Protein AF-A0A401QB37-F1 (afdb_monomer_lite)

Sequence (117 aa):
DRKMLSTAQQMLQDSKTKIEVIRMQVRKAVQADELHLEVEDGQGKPGLSLLELRIEELRHHFRVEHAVSEGAKNVLRLLGSGKLHDKKALSEACQVSEMCSLRMWYFQEVVELESKL

Foldseek 3Di:
DVVVVVVVVVVVVVVVVVVVVVVVVVVVVVLVVVVVVVVVDDDDDPDDRPLRVVLVVLVVLLVVLVVQLVVLVVQCVVQVPDPDNPVVSNVVSVVSNVVSVVSNVVSVVVSVVSVVD

Secondary structure (DSSP, 8-state):
-HHHHHHHHHHHHHHHHHHHHHHHHHHHHHHHHHHHHHSSS--------HHHHHHHHHHHHHHHHHHHHHHHHHHHHHHHSSSS--HHHHHHHHHHHHHHHHHHHHHHHHHHHHTT-

InterPro domains:
  IPR011072 HR1 rho-binding domain [PF02185] (54-93)
  IPR011072 HR1 rho-binding domain [PS51860] (36-117)
  IPR011072 HR1 rho-binding domain [SM00742] (53-114)
  IPR036274 HR1 repeat superfamily [SSF46585] (1-35)
  IPR036274 HR1 repeat superfamily [SSF46585] (51-98)

Structure (mmCIF, N/CA/C/O backbone):
data_AF-A0A401QB37-F1
#
_entry.id   AF-A0A401QB37-F1
#
loop_
_atom_site.group_PDB
_atom_site.id
_atom_site.type_symbol
_atom_site.label_atom_id
_atom_site.label_alt_id
_atom_site.label_comp_id
_atom_site.label_asym_id
_atom_site.label_entity_id
_atom_site.label_seq_id
_atom_site.pdbx_PDB_ins_code
_atom_site.Cartn_x
_atom_site.Cartn_y
_atom_site.Cartn_z
_atom_site.occupancy
_atom_site.B_iso_or_equiv
_atom_site.auth_seq_id
_atom_site.auth_comp_id
_atom_site.auth_asym_id
_atom_site.auth_atom_id
_atom_site.pdbx_PDB_model_num
ATOM 1 N N . ASP A 1 1 ? 2.790 3.176 51.044 1.00 66.12 1 ASP A N 1
ATOM 2 C CA . ASP A 1 1 ? 2.949 3.590 49.627 1.00 66.12 1 ASP A CA 1
ATOM 3 C C . ASP A 1 1 ? 2.885 2.488 48.570 1.00 66.12 1 ASP A C 1
ATOM 5 O O . ASP A 1 1 ? 2.069 2.615 47.668 1.00 66.12 1 ASP A O 1
ATOM 9 N N . ARG A 1 2 ? 3.645 1.380 48.648 1.00 77.75 2 ARG A N 1
ATOM 10 C CA . ARG A 1 2 ? 3.638 0.335 47.586 1.00 77.75 2 ARG A CA 1
ATOM 11 C C . ARG A 1 2 ? 2.257 -0.243 47.229 1.00 77.75 2 ARG A C 1
ATOM 13 O O . ARG A 1 2 ? 1.997 -0.492 46.057 1.00 77.75 2 ARG A O 1
ATOM 20 N N . LYS A 1 3 ? 1.366 -0.431 48.212 1.00 81.00 3 LYS A N 1
ATOM 21 C CA . LYS A 1 3 ? -0.009 -0.907 47.961 1.00 81.00 3 LYS A CA 1
ATOM 22 C C . LYS A 1 3 ? -0.834 0.101 47.153 1.00 81.00 3 LYS A C 1
ATOM 24 O O . LYS A 1 3 ? -1.496 -0.304 46.211 1.00 81.00 3 LYS A O 1
ATOM 29 N N . MET A 1 4 ? -0.733 1.397 47.464 1.00 84.06 4 MET A N 1
ATOM 30 C CA . MET A 1 4 ? -1.437 2.447 46.712 1.00 84.06 4 MET A CA 1
ATOM 31 C C . MET A 1 4 ? -0.950 2.529 45.262 1.00 84.06 4 MET A C 1
ATOM 33 O O . MET A 1 4 ? -1.769 2.643 44.356 1.00 84.06 4 MET A O 1
ATOM 37 N N . LEU A 1 5 ? 0.363 2.396 45.034 1.00 84.38 5 LEU A N 1
ATOM 38 C CA . LEU A 1 5 ? 0.933 2.356 43.683 1.00 84.38 5 LEU A CA 1
ATOM 39 C C . LEU A 1 5 ? 0.379 1.175 42.871 1.00 84.38 5 LEU A C 1
ATOM 41 O O . LEU A 1 5 ? -0.039 1.353 41.731 1.00 84.38 5 LEU A O 1
ATOM 45 N N . SER A 1 6 ? 0.336 -0.016 43.474 1.00 86.94 6 SER A N 1
ATOM 46 C CA . SER A 1 6 ? -0.202 -1.219 42.829 1.00 86.94 6 SER A CA 1
ATOM 47 C C . SER A 1 6 ? -1.692 -1.077 42.499 1.00 86.94 6 SER A C 1
ATOM 49 O O . SER A 1 6 ? -2.101 -1.401 41.386 1.00 86.94 6 SER A O 1
ATOM 51 N N . THR A 1 7 ? -2.497 -0.520 43.410 1.00 88.31 7 THR A N 1
ATOM 52 C CA . THR A 1 7 ? -3.919 -0.242 43.153 1.00 88.31 7 THR A CA 1
ATOM 53 C C . THR A 1 7 ? -4.104 0.764 42.016 1.00 88.31 7 THR A C 1
ATOM 55 O O . THR A 1 7 ? -4.930 0.540 41.134 1.00 88.31 7 THR A O 1
ATOM 58 N N . ALA A 1 8 ? -3.307 1.836 41.977 1.00 87.31 8 ALA A N 1
ATOM 59 C CA . ALA A 1 8 ? -3.365 2.824 40.902 1.00 87.31 8 ALA A CA 1
ATOM 60 C C . ALA A 1 8 ? -2.996 2.222 39.532 1.00 87.31 8 ALA A C 1
ATOM 62 O O . ALA A 1 8 ? -3.639 2.529 38.530 1.00 87.31 8 ALA A O 1
ATOM 63 N N . GLN A 1 9 ? -2.005 1.326 39.482 1.00 89.44 9 GLN A N 1
ATOM 64 C CA . GLN A 1 9 ? -1.624 0.611 38.258 1.00 89.44 9 GLN A CA 1
ATOM 65 C C . GLN A 1 9 ? -2.725 -0.338 37.772 1.00 89.44 9 GLN A C 1
ATOM 67 O O . GLN A 1 9 ? -3.026 -0.352 36.578 1.00 89.44 9 GLN A O 1
ATOM 72 N N . GLN A 1 10 ? -3.368 -1.072 38.685 1.00 89.44 10 GLN A N 1
ATOM 73 C CA . GLN A 1 10 ? -4.496 -1.936 38.337 1.00 89.44 10 GLN A CA 1
ATOM 74 C C . GLN A 1 10 ? -5.662 -1.118 37.771 1.00 89.44 10 GLN A C 1
ATOM 76 O O . GLN A 1 10 ? -6.183 -1.430 36.705 1.00 89.44 10 GLN A O 1
ATOM 81 N N . MET A 1 11 ? -6.023 -0.009 38.423 1.00 90.75 11 MET A N 1
ATOM 82 C CA . MET A 1 11 ? -7.086 0.878 37.937 1.00 90.75 11 MET A CA 1
A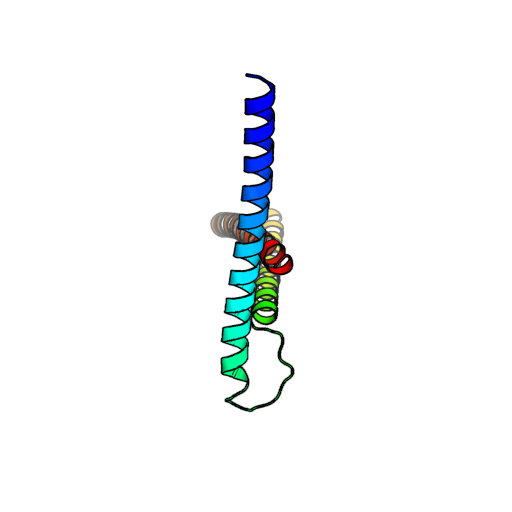TOM 83 C C . MET A 1 11 ? -6.745 1.518 36.585 1.00 90.75 11 MET A C 1
ATOM 85 O O . MET A 1 11 ? -7.629 1.716 35.746 1.00 90.75 11 MET A O 1
ATOM 89 N N . LEU A 1 12 ? -5.469 1.823 36.334 1.00 90.56 12 LEU A N 1
ATOM 90 C CA . LEU A 1 12 ? -5.010 2.294 35.028 1.00 90.56 12 LEU A CA 1
ATOM 91 C C . LEU A 1 12 ? -5.202 1.221 33.945 1.00 90.56 12 LEU A C 1
ATOM 93 O O . LEU A 1 12 ? -5.627 1.534 32.836 1.00 90.56 12 LEU A O 1
ATOM 97 N N . GLN A 1 13 ? -4.909 -0.042 34.247 1.00 86.50 13 GLN A N 1
ATOM 98 C CA . GLN A 1 13 ? -5.096 -1.140 33.300 1.00 86.50 13 GLN A CA 1
ATOM 99 C C . GLN A 1 13 ? -6.584 -1.410 33.029 1.00 86.50 13 GLN A C 1
ATOM 101 O O . GLN A 1 13 ? -6.996 -1.548 31.872 1.00 86.50 13 GLN A O 1
ATOM 106 N N . ASP A 1 14 ? -7.405 -1.396 34.077 1.00 82.94 14 ASP A N 1
ATOM 107 C CA . ASP A 1 14 ? -8.852 -1.577 33.969 1.00 82.94 14 ASP A CA 1
ATOM 108 C C . ASP A 1 14 ? -9.499 -0.440 33.164 1.00 82.94 14 ASP A C 1
ATOM 110 O O . ASP A 1 14 ? -10.337 -0.685 32.295 1.00 82.94 14 ASP A O 1
ATOM 114 N N . SER A 1 15 ? -9.096 0.814 33.405 1.00 91.75 15 SER A N 1
ATOM 115 C CA . SER A 1 15 ? -9.611 1.967 32.651 1.00 91.75 15 SER A CA 1
ATOM 116 C C . SER A 1 15 ? -9.200 1.931 31.179 1.00 91.75 15 SER A C 1
ATOM 118 O O . SER A 1 15 ? -10.048 2.174 30.323 1.00 91.75 15 SER A O 1
ATOM 120 N N . LYS A 1 16 ? -7.958 1.541 30.855 1.00 80.31 16 LYS A N 1
ATOM 121 C CA . LYS A 1 16 ? -7.520 1.327 29.462 1.00 80.31 16 LYS A CA 1
ATOM 122 C C . LYS A 1 16 ? -8.372 0.278 28.748 1.00 80.31 16 LYS A C 1
ATOM 124 O O . LYS A 1 16 ? -8.793 0.506 27.617 1.00 80.31 16 LYS A O 1
ATOM 129 N N . THR A 1 17 ? -8.675 -0.828 29.425 1.00 77.06 17 THR A N 1
ATOM 130 C CA . THR A 1 17 ? -9.520 -1.897 28.870 1.00 77.06 17 THR A CA 1
ATOM 131 C C . THR A 1 17 ? -10.941 -1.397 28.615 1.00 77.06 17 THR A C 1
ATOM 133 O O . THR A 1 17 ? -11.486 -1.601 27.534 1.00 77.06 17 THR A O 1
ATOM 136 N N . LYS A 1 18 ? -11.529 -0.671 29.573 1.00 84.56 18 LYS A N 1
ATOM 137 C CA . LYS A 1 18 ? -12.867 -0.078 29.422 1.00 84.56 18 LYS A CA 1
ATOM 138 C C . LYS A 1 18 ? -12.931 0.925 28.270 1.00 84.56 18 LYS A C 1
ATOM 140 O O . LYS A 1 18 ? -13.905 0.913 27.525 1.00 84.56 18 LYS A O 1
ATOM 145 N N . ILE A 1 19 ? -11.897 1.752 28.094 1.00 91.12 19 ILE A N 1
ATOM 146 C CA . ILE A 1 19 ? -11.801 2.689 26.965 1.00 91.12 19 ILE A CA 1
ATOM 147 C C . ILE A 1 19 ? -11.815 1.932 25.636 1.00 91.12 19 ILE A C 1
ATOM 149 O O . ILE A 1 19 ? -12.522 2.346 24.723 1.00 91.12 19 ILE A O 1
ATOM 153 N N . GLU A 1 20 ? -11.084 0.821 25.526 1.00 80.81 20 GLU A N 1
ATOM 154 C CA . GLU A 1 20 ? -11.053 0.042 24.285 1.00 80.81 20 GLU A CA 1
ATOM 155 C C . GLU A 1 20 ? -12.393 -0.650 24.005 1.00 80.81 20 GLU A C 1
ATOM 157 O O . GLU A 1 20 ? -12.859 -0.638 22.869 1.00 80.81 20 GLU A O 1
ATOM 162 N N . VAL A 1 21 ? -13.073 -1.163 25.037 1.00 81.38 21 VAL A N 1
ATOM 163 C CA . VAL A 1 21 ? -14.430 -1.726 24.901 1.00 81.38 21 VAL A CA 1
ATOM 164 C C . VAL A 1 21 ? -15.421 -0.666 24.420 1.00 81.38 21 VAL A C 1
ATOM 166 O O . VAL A 1 21 ? -16.166 -0.916 23.476 1.00 81.38 21 VAL A O 1
ATOM 169 N N . ILE A 1 22 ? -15.405 0.530 25.017 1.00 86.00 22 ILE A N 1
ATOM 170 C CA . ILE A 1 22 ? -16.273 1.639 24.596 1.00 86.00 22 ILE A CA 1
ATOM 171 C C . ILE A 1 22 ? -15.941 2.051 23.160 1.00 86.00 22 ILE A C 1
ATOM 173 O O . ILE A 1 22 ? -16.839 2.207 22.340 1.00 86.00 22 ILE A O 1
ATOM 177 N N . ARG A 1 23 ? -14.654 2.179 22.822 1.00 77.81 23 ARG A N 1
ATOM 178 C CA . ARG A 1 23 ? -14.204 2.525 21.469 1.00 77.81 23 ARG A CA 1
ATOM 179 C C . ARG A 1 23 ? -14.678 1.496 20.442 1.00 77.81 23 ARG A C 1
ATOM 181 O O . ARG A 1 23 ? -15.151 1.882 19.378 1.00 77.81 23 ARG A O 1
ATOM 188 N N . MET A 1 24 ? -14.605 0.210 20.775 1.00 79.06 24 MET A N 1
ATOM 189 C CA . MET A 1 24 ? -15.117 -0.881 19.946 1.00 79.06 24 MET A CA 1
ATOM 190 C C . MET A 1 24 ? -16.638 -0.796 19.776 1.00 79.06 24 MET A C 1
ATOM 192 O O . MET A 1 24 ? -17.132 -0.919 18.660 1.00 79.06 24 MET A O 1
ATOM 196 N N . GLN A 1 25 ? -17.381 -0.544 20.857 1.00 70.38 25 GLN A N 1
ATOM 197 C CA . GLN A 1 25 ? -18.837 -0.379 20.813 1.00 70.38 25 GLN A CA 1
ATOM 198 C C . GLN A 1 25 ? -19.261 0.837 19.983 1.00 70.38 25 GLN A C 1
ATOM 200 O O . GLN A 1 25 ? -20.219 0.730 19.229 1.00 70.38 25 GLN A O 1
ATOM 205 N N . VAL A 1 26 ? -18.528 1.954 20.055 1.00 74.44 26 VAL A N 1
ATOM 206 C CA . VAL A 1 26 ? -18.775 3.138 19.215 1.00 74.44 26 VAL A CA 1
ATOM 207 C C . VAL A 1 26 ? -18.560 2.812 17.741 1.00 74.44 26 VAL A C 1
ATOM 209 O O . VAL A 1 26 ? -19.427 3.115 16.932 1.00 74.44 26 VAL A O 1
ATOM 212 N N . ARG A 1 27 ? -17.457 2.142 17.377 1.00 77.25 27 ARG A N 1
ATOM 213 C CA . ARG A 1 27 ? -17.224 1.729 15.980 1.00 77.25 27 ARG A CA 1
ATOM 214 C C . ARG A 1 27 ? -18.323 0.792 15.471 1.00 77.25 27 ARG A C 1
ATOM 216 O O . ARG A 1 27 ? -18.820 0.994 14.371 1.00 77.25 27 ARG A O 1
ATOM 223 N N . LYS A 1 28 ? -18.735 -0.183 16.289 1.00 73.62 28 LYS A N 1
ATOM 224 C CA . LYS A 1 28 ? -19.847 -1.092 15.966 1.00 73.62 28 LYS A CA 1
ATOM 225 C C . LYS A 1 28 ? -21.180 -0.359 15.820 1.00 73.62 28 LYS A C 1
ATOM 227 O O . LYS A 1 28 ? -21.950 -0.700 14.936 1.00 73.62 28 LYS A O 1
ATOM 232 N N . ALA A 1 29 ? -21.451 0.633 16.666 1.00 68.25 29 ALA A N 1
ATOM 233 C CA . ALA A 1 29 ? -22.673 1.428 16.598 1.00 68.25 29 ALA A CA 1
ATOM 234 C C . ALA A 1 29 ? -22.713 2.322 15.352 1.00 68.25 29 A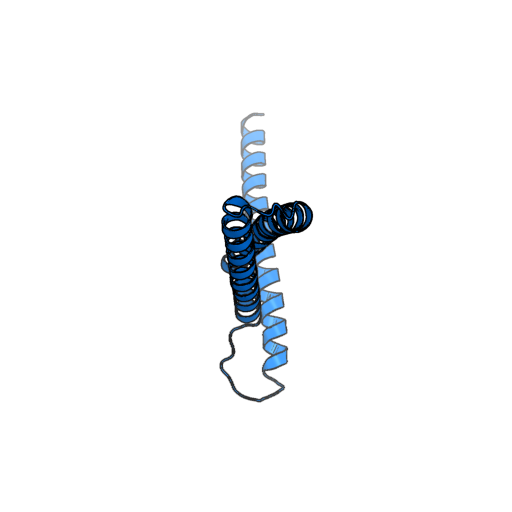LA A C 1
ATOM 236 O O . ALA A 1 29 ? -23.751 2.385 14.710 1.00 68.25 29 ALA A O 1
ATOM 237 N N . VAL A 1 30 ? -21.591 2.946 14.974 1.00 73.50 30 VAL A N 1
ATOM 238 C CA . VAL A 1 30 ? -21.485 3.730 13.729 1.00 73.50 30 VAL A CA 1
ATOM 239 C C . VAL A 1 30 ? -21.741 2.844 12.508 1.00 73.50 30 VAL A C 1
ATOM 241 O O . VAL A 1 30 ? -22.550 3.200 11.663 1.00 73.50 30 VAL A O 1
ATOM 244 N N . GLN A 1 31 ? -21.144 1.649 12.462 1.00 62.75 31 GLN A N 1
ATOM 245 C CA . GLN A 1 31 ? -21.420 0.687 11.389 1.00 62.75 31 GLN A CA 1
ATOM 246 C C . GLN A 1 31 ? -22.886 0.220 11.387 1.00 62.75 31 GLN A C 1
ATOM 248 O O . GLN A 1 31 ? -23.472 0.043 10.328 1.00 62.75 31 GLN A O 1
ATOM 253 N N . ALA A 1 32 ? -23.501 0.026 12.558 1.00 59.34 32 ALA A N 1
ATOM 254 C CA . ALA A 1 32 ? -24.907 -0.372 12.660 1.00 59.34 32 ALA A CA 1
ATOM 255 C C . ALA A 1 32 ? -25.887 0.736 12.231 1.00 59.34 32 ALA A C 1
ATOM 257 O O . ALA A 1 32 ? -26.958 0.424 11.717 1.00 59.34 32 ALA A O 1
ATOM 258 N N . ASP A 1 33 ? -25.528 2.004 12.437 1.00 58.09 33 ASP A N 1
ATOM 259 C CA . ASP A 1 33 ? -26.308 3.165 11.996 1.00 58.09 33 ASP A CA 1
ATOM 260 C C . ASP A 1 33 ? -26.223 3.336 10.470 1.00 58.09 33 ASP A C 1
ATOM 262 O O . ASP A 1 33 ? -27.242 3.519 9.809 1.00 58.09 33 ASP A O 1
ATOM 266 N N . GLU A 1 34 ? -25.037 3.134 9.884 1.00 54.75 34 GLU A N 1
ATOM 267 C CA . GLU A 1 34 ? -24.846 3.095 8.425 1.00 54.75 34 GLU A CA 1
ATOM 268 C C . GLU A 1 34 ? -25.614 1.932 7.769 1.00 54.75 34 GLU A C 1
ATOM 270 O O . GLU A 1 34 ? -26.240 2.116 6.728 1.00 54.75 34 GLU A O 1
ATOM 275 N N . LEU A 1 35 ? -25.658 0.757 8.411 1.00 52.56 35 LEU A N 1
ATOM 276 C CA . LEU A 1 35 ? -26.455 -0.390 7.952 1.00 52.56 35 LEU A CA 1
ATOM 277 C C . LEU A 1 35 ? -27.972 -0.136 8.003 1.00 52.56 35 LEU A C 1
ATOM 279 O O . LEU A 1 35 ? -28.711 -0.729 7.219 1.00 52.56 35 LEU A O 1
ATOM 283 N N . HIS A 1 36 ? -28.462 0.721 8.906 1.00 48.41 36 HIS A N 1
ATOM 284 C CA . HIS A 1 36 ? -29.892 1.044 8.994 1.00 48.41 36 HIS A CA 1
ATOM 285 C C . HIS A 1 36 ? -30.365 1.931 7.835 1.00 48.41 36 HIS A C 1
ATOM 287 O O . HIS A 1 36 ? -31.525 1.834 7.438 1.00 48.41 36 HIS A O 1
ATOM 293 N N . LEU A 1 37 ? -29.474 2.754 7.274 1.00 50.97 37 LEU A N 1
ATOM 294 C CA . LEU A 1 37 ? -29.776 3.632 6.141 1.00 50.97 37 LEU A CA 1
ATOM 295 C C . LEU A 1 37 ? -29.928 2.861 4.816 1.00 50.97 37 LEU A C 1
ATOM 297 O O . LEU A 1 37 ? -30.624 3.332 3.923 1.00 50.97 37 LEU A O 1
ATOM 301 N N . GLU A 1 38 ? -29.342 1.665 4.689 1.00 46.81 38 GLU A N 1
ATOM 302 C CA . GLU A 1 38 ? -29.441 0.839 3.471 1.00 46.81 38 GLU A CA 1
ATOM 303 C C . GLU A 1 38 ? -30.670 -0.088 3.432 1.00 46.81 38 GLU A C 1
ATOM 305 O O . GLU A 1 38 ? -31.024 -0.603 2.374 1.00 46.81 38 GLU A O 1
ATOM 310 N N . VAL A 1 39 ? -31.361 -0.304 4.558 1.00 50.00 39 VAL A N 1
ATOM 311 C CA . VAL A 1 39 ? -32.571 -1.153 4.586 1.00 50.00 39 VAL A CA 1
ATOM 312 C C . VAL A 1 39 ? -33.789 -0.433 3.988 1.00 50.00 39 VAL A C 1
ATOM 314 O O . VAL A 1 39 ? -34.740 -1.094 3.568 1.00 50.00 39 VAL A O 1
ATOM 317 N N . GLU A 1 40 ? -33.770 0.901 3.906 1.00 49.50 40 GLU A N 1
ATOM 318 C CA . GLU A 1 40 ? -34.903 1.684 3.394 1.00 49.50 40 GLU A CA 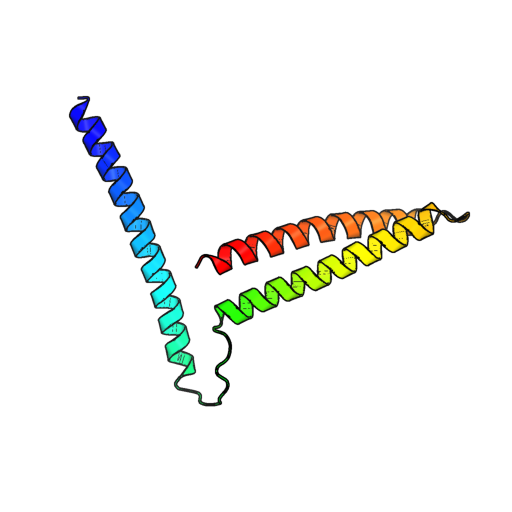1
ATOM 319 C C . GLU A 1 40 ? -34.900 1.865 1.862 1.00 49.50 40 GLU A C 1
ATOM 321 O O . GLU A 1 40 ? -35.968 2.052 1.280 1.00 49.50 40 GLU A O 1
ATOM 326 N N . ASP A 1 41 ? -33.752 1.722 1.185 1.00 41.00 41 ASP A N 1
ATOM 327 C CA . ASP A 1 41 ? -33.657 1.836 -0.280 1.00 41.00 41 ASP A CA 1
ATOM 328 C C . ASP A 1 41 ? -33.408 0.464 -0.919 1.00 41.00 41 ASP A C 1
ATOM 330 O O . ASP A 1 41 ? -32.293 0.026 -1.203 1.00 41.00 41 ASP A O 1
ATOM 334 N N . GLY A 1 42 ? -34.501 -0.282 -1.070 1.00 50.44 42 GLY A N 1
ATOM 335 C CA . GLY A 1 42 ? -34.469 -1.647 -1.561 1.00 50.44 42 GLY A CA 1
ATOM 336 C C . GLY A 1 42 ? -33.919 -1.767 -2.981 1.00 50.44 42 GLY A C 1
ATOM 337 O O . GLY A 1 42 ? -34.591 -1.401 -3.939 1.00 50.44 42 GLY A O 1
ATOM 338 N N . GLN A 1 43 ? -32.789 -2.459 -3.140 1.00 41.84 43 GLN A N 1
ATOM 339 C CA . GLN A 1 43 ? -32.559 -3.329 -4.294 1.00 41.84 43 GLN A CA 1
ATOM 340 C C . GLN A 1 43 ? -31.457 -4.357 -4.015 1.00 41.84 43 GLN A C 1
ATOM 342 O O . GLN A 1 43 ? -30.295 -4.044 -3.784 1.00 41.84 43 GLN A O 1
ATOM 347 N N . GLY A 1 44 ? -31.865 -5.627 -4.024 1.00 43.91 44 GLY A N 1
ATOM 348 C CA . GLY A 1 44 ? -31.084 -6.759 -3.552 1.00 43.91 44 GLY A CA 1
ATOM 349 C C . GLY A 1 44 ? -29.736 -6.983 -4.237 1.00 43.91 44 GLY A C 1
ATOM 350 O O . GLY A 1 44 ? -29.658 -7.260 -5.431 1.00 43.91 44 GLY A O 1
ATOM 351 N N . LYS A 1 45 ? -28.703 -7.050 -3.400 1.00 45.03 45 LYS A N 1
ATOM 352 C CA . LYS A 1 45 ? -27.738 -8.156 -3.302 1.00 45.03 45 LYS A CA 1
ATOM 353 C C . LYS A 1 45 ? -27.460 -8.340 -1.802 1.00 45.03 45 LYS A C 1
ATOM 355 O O . LYS A 1 45 ? -27.491 -7.334 -1.099 1.00 45.03 45 LYS A O 1
ATOM 360 N N . PRO A 1 46 ? -27.154 -9.541 -1.274 1.00 46.25 46 PRO A N 1
ATOM 361 C CA . PRO A 1 46 ? -26.448 -9.632 0.001 1.00 46.25 46 PRO A CA 1
ATOM 362 C C . PRO A 1 46 ? -25.016 -9.155 -0.275 1.00 46.25 46 PRO A C 1
ATOM 364 O O . PRO A 1 46 ? -24.099 -9.948 -0.475 1.00 46.25 46 PRO A O 1
ATOM 367 N N . GLY A 1 47 ? -24.887 -7.849 -0.501 1.00 49.38 47 GLY A N 1
ATOM 368 C CA . GLY A 1 47 ? -23.639 -7.183 -0.791 1.00 49.38 47 GLY A CA 1
ATOM 369 C C . GLY A 1 47 ? -22.783 -7.274 0.453 1.00 49.38 47 GLY A C 1
ATOM 370 O O . GLY A 1 47 ? -23.279 -7.098 1.563 1.00 49.38 47 GLY A O 1
ATOM 371 N N . LEU A 1 48 ? -21.517 -7.609 0.245 1.00 54.75 48 LEU A N 1
ATOM 372 C CA . LEU A 1 48 ? -20.452 -7.411 1.215 1.00 54.75 48 LEU A CA 1
ATOM 373 C C . LEU A 1 48 ? -20.707 -6.115 1.999 1.00 54.75 48 LEU A C 1
ATOM 375 O O . LEU A 1 48 ? -21.018 -5.091 1.388 1.00 54.75 48 LEU A O 1
ATOM 379 N N . SER A 1 49 ? -20.597 -6.167 3.326 1.00 74.50 49 SER A N 1
ATOM 380 C CA . SER A 1 49 ? -20.663 -4.971 4.170 1.00 74.50 49 SER A CA 1
ATOM 381 C C . SER A 1 49 ? -19.733 -3.884 3.618 1.00 74.50 49 SER A C 1
ATOM 383 O O . SER A 1 49 ? -18.723 -4.190 2.982 1.00 74.50 49 SER A O 1
ATOM 385 N N . LEU A 1 50 ? -20.029 -2.604 3.859 1.00 72.75 50 LEU A N 1
ATOM 386 C CA . LEU A 1 50 ? -19.188 -1.496 3.382 1.00 72.75 50 LEU A CA 1
ATOM 387 C C . LEU A 1 50 ? -17.702 -1.683 3.759 1.00 72.75 50 LEU A C 1
ATOM 389 O O . LEU A 1 50 ? -16.810 -1.372 2.970 1.00 72.75 50 LEU A O 1
ATOM 393 N N . LEU A 1 51 ? -17.444 -2.278 4.929 1.00 76.44 51 LEU A N 1
ATOM 394 C CA . LEU A 1 51 ? -16.114 -2.693 5.376 1.00 76.44 51 LEU A CA 1
ATOM 395 C C . LEU A 1 51 ? -15.504 -3.784 4.482 1.00 76.44 51 LEU A C 1
ATOM 397 O O . LEU A 1 51 ? -14.355 -3.672 4.072 1.00 76.44 51 LEU A O 1
ATOM 401 N N . GLU A 1 52 ? -16.256 -4.826 4.137 1.00 79.62 52 GLU A N 1
ATOM 402 C CA . GLU A 1 52 ? -15.795 -5.870 3.217 1.00 79.62 52 GLU A CA 1
ATOM 403 C C . GLU A 1 52 ? -15.560 -5.336 1.793 1.00 79.62 52 GLU A C 1
ATOM 405 O O . GLU A 1 52 ? -14.588 -5.736 1.150 1.00 79.62 52 GLU A O 1
ATOM 410 N N . LEU A 1 53 ? -16.388 -4.401 1.308 1.00 79.94 53 LEU A N 1
ATOM 411 C CA . LEU A 1 53 ? -16.155 -3.705 0.035 1.00 79.94 53 LEU A CA 1
ATOM 412 C C . LEU A 1 53 ? -14.864 -2.882 0.077 1.00 79.94 53 LEU A C 1
ATOM 414 O O . LEU A 1 53 ? -14.072 -2.936 -0.865 1.00 79.94 53 LEU A O 1
ATOM 418 N N . ARG A 1 54 ? -14.620 -2.167 1.179 1.00 85.75 54 ARG A N 1
ATOM 419 C CA . ARG A 1 54 ? -13.398 -1.386 1.385 1.00 85.75 54 ARG A CA 1
ATOM 420 C C . ARG A 1 54 ? -12.150 -2.269 1.456 1.00 85.75 54 ARG A C 1
ATOM 422 O O . ARG A 1 54 ? -11.150 -1.979 0.799 1.00 85.75 54 ARG A O 1
ATOM 429 N N . ILE A 1 55 ? -12.223 -3.379 2.186 1.00 84.31 55 ILE A N 1
ATOM 430 C CA . ILE A 1 55 ? -11.142 -4.367 2.259 1.00 84.31 55 ILE A CA 1
ATOM 431 C C . ILE A 1 55 ? -10.856 -4.943 0.867 1.00 84.31 55 ILE A C 1
ATOM 433 O O . ILE A 1 55 ? -9.691 -5.079 0.483 1.00 84.31 55 ILE A O 1
ATOM 437 N N . GLU A 1 56 ? -11.889 -5.268 0.085 1.00 87.94 56 GLU A N 1
ATOM 438 C CA . GLU A 1 56 ? -11.696 -5.795 -1.267 1.00 87.94 56 GLU A CA 1
ATOM 439 C C . GLU A 1 56 ? -11.125 -4.743 -2.234 1.00 87.94 56 GLU A C 1
ATOM 441 O O . GLU A 1 56 ? -10.276 -5.075 -3.065 1.00 87.94 56 GLU A O 1
ATOM 446 N N . GLU A 1 57 ? -11.494 -3.468 -2.088 1.00 87.12 57 GLU A N 1
ATOM 447 C CA . GLU A 1 57 ? -10.879 -2.353 -2.817 1.00 87.12 57 GLU A CA 1
ATOM 448 C C . GLU A 1 57 ? -9.375 -2.243 -2.513 1.00 87.12 57 GLU A C 1
ATOM 450 O O . GLU A 1 57 ? -8.549 -2.181 -3.429 1.00 87.12 57 GLU A O 1
ATOM 455 N N . LEU A 1 58 ? -8.982 -2.289 -1.238 1.00 88.50 58 LEU A N 1
ATOM 456 C CA . LEU A 1 58 ? -7.571 -2.242 -0.841 1.00 88.50 58 LEU A CA 1
ATOM 457 C C . LEU A 1 58 ? -6.782 -3.451 -1.363 1.00 88.50 58 LEU A C 1
ATOM 459 O O . LEU A 1 58 ? -5.660 -3.301 -1.855 1.00 88.50 58 LEU A O 1
ATOM 463 N N . ARG A 1 59 ? -7.378 -4.649 -1.334 1.00 92.38 59 ARG A N 1
ATOM 464 C CA . ARG A 1 59 ? -6.794 -5.853 -1.949 1.00 92.38 59 ARG A CA 1
ATOM 465 C C . ARG A 1 59 ? -6.640 -5.700 -3.457 1.00 92.38 59 ARG A C 1
ATOM 467 O O . ARG A 1 59 ? -5.639 -6.146 -4.019 1.00 92.38 59 ARG A O 1
ATOM 474 N N . HIS A 1 60 ? -7.604 -5.075 -4.129 1.00 94.94 60 HIS A N 1
ATOM 475 C CA . HIS A 1 60 ? -7.495 -4.776 -5.550 1.00 94.94 60 HIS A CA 1
ATOM 476 C C . HIS A 1 60 ? -6.322 -3.832 -5.835 1.00 94.94 60 HIS A C 1
ATOM 478 O O . HIS A 1 60 ? -5.493 -4.158 -6.685 1.00 94.94 60 HIS A O 1
ATOM 484 N N . HIS A 1 61 ? -6.189 -2.736 -5.083 1.00 93.88 61 HIS A N 1
ATOM 485 C CA . HIS A 1 61 ? -5.053 -1.820 -5.212 1.00 93.88 61 HIS A CA 1
ATOM 486 C C . HIS A 1 61 ? -3.708 -2.517 -4.997 1.00 93.88 61 HIS A C 1
ATOM 488 O O . HIS A 1 61 ? -2.784 -2.321 -5.785 1.00 93.88 61 HIS A O 1
ATOM 494 N N . PHE A 1 62 ? -3.613 -3.395 -3.996 1.00 95.12 62 PHE A N 1
ATOM 495 C CA . PHE A 1 62 ? -2.415 -4.203 -3.784 1.00 95.12 62 PHE A CA 1
ATOM 496 C C . PHE A 1 62 ? -2.066 -5.046 -5.020 1.00 95.12 62 PHE A C 1
ATOM 498 O O . PHE A 1 62 ? -0.922 -5.036 -5.474 1.00 95.12 62 PHE A O 1
ATOM 505 N N . ARG A 1 63 ? -3.049 -5.748 -5.607 1.00 97.25 63 ARG A N 1
ATOM 506 C CA . ARG A 1 63 ? -2.836 -6.572 -6.813 1.00 97.25 63 ARG A CA 1
ATOM 507 C C . ARG A 1 63 ? -2.353 -5.737 -8.003 1.00 97.25 63 ARG A C 1
ATOM 509 O O . ARG A 1 63 ? -1.493 -6.201 -8.751 1.00 97.25 63 ARG A O 1
ATOM 516 N N . VAL A 1 64 ? -2.875 -4.521 -8.164 1.00 97.25 64 VAL A N 1
ATOM 517 C CA . VAL A 1 64 ? -2.439 -3.588 -9.214 1.00 97.25 64 VAL A CA 1
ATOM 518 C C . VAL A 1 64 ? -0.990 -3.157 -8.991 1.00 97.25 64 VAL A C 1
ATOM 520 O O . VAL A 1 64 ? -0.170 -3.340 -9.886 1.00 97.25 64 VAL A O 1
ATOM 523 N N . GLU A 1 65 ? -0.642 -2.651 -7.806 1.00 96.31 65 GLU A N 1
ATOM 524 C CA . GLU A 1 65 ? 0.733 -2.214 -7.510 1.00 96.31 65 GLU A CA 1
ATOM 525 C C . GLU A 1 65 ? 1.745 -3.362 -7.615 1.00 96.31 65 GLU A C 1
ATOM 527 O O . GLU A 1 65 ? 2.857 -3.168 -8.106 1.00 96.31 65 GLU A O 1
ATOM 532 N N . HIS A 1 66 ? 1.349 -4.578 -7.233 1.00 95.88 66 HIS A N 1
ATOM 533 C CA . HIS A 1 66 ? 2.164 -5.771 -7.432 1.00 95.88 66 HIS A CA 1
ATOM 534 C C . HIS A 1 66 ? 2.440 -6.028 -8.919 1.00 95.88 66 HIS A C 1
ATOM 536 O O . HIS A 1 66 ? 3.590 -6.222 -9.311 1.00 95.88 66 HIS A O 1
ATOM 542 N N . ALA A 1 67 ? 1.409 -5.982 -9.768 1.00 98.06 67 ALA A N 1
ATOM 543 C CA . ALA A 1 67 ? 1.577 -6.145 -11.211 1.00 98.06 67 ALA A CA 1
ATOM 544 C C . ALA A 1 67 ? 2.470 -5.048 -11.821 1.00 98.06 67 ALA A C 1
ATOM 546 O O . ALA A 1 67 ? 3.314 -5.343 -12.670 1.00 98.06 67 ALA A O 1
ATOM 547 N N . VAL A 1 68 ? 2.335 -3.799 -11.361 1.00 97.88 68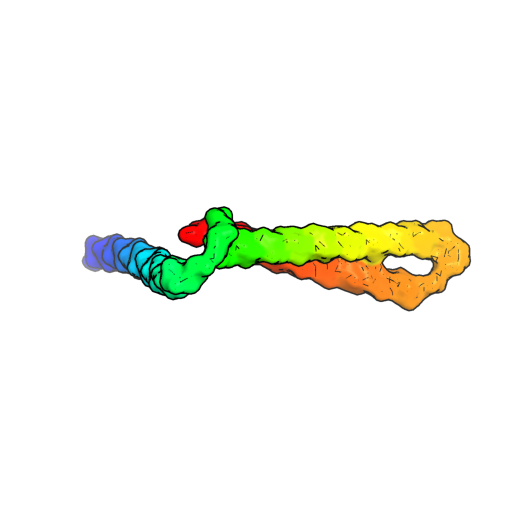 VAL A N 1
ATOM 548 C CA . VAL A 1 68 ? 3.187 -2.680 -11.794 1.00 97.88 68 VAL A CA 1
ATOM 549 C C . VAL A 1 68 ? 4.644 -2.897 -11.367 1.00 97.88 68 VAL A C 1
ATOM 551 O O . VAL A 1 68 ? 5.546 -2.744 -12.192 1.00 97.88 68 VAL A O 1
ATOM 554 N N . SER A 1 69 ? 4.887 -3.318 -10.120 1.00 96.56 69 SER A N 1
ATOM 555 C CA . SER A 1 69 ? 6.230 -3.635 -9.612 1.00 96.56 69 SER A CA 1
ATOM 556 C C . SER A 1 69 ? 6.901 -4.744 -10.431 1.00 96.56 69 SER A C 1
ATOM 558 O O . SER A 1 69 ? 8.054 -4.604 -10.840 1.00 96.56 69 SER A O 1
ATOM 560 N N . GLU A 1 70 ? 6.174 -5.819 -10.746 1.00 97.44 70 GLU A N 1
ATOM 561 C CA . GLU A 1 70 ? 6.680 -6.905 -11.594 1.00 97.44 70 GLU A CA 1
ATOM 562 C C . GLU A 1 70 ? 6.977 -6.430 -13.027 1.00 97.44 70 GLU A C 1
ATOM 564 O O . GLU A 1 70 ? 7.989 -6.815 -13.623 1.00 97.44 70 GLU A O 1
ATOM 569 N N . GLY A 1 71 ? 6.146 -5.537 -13.572 1.00 96.62 71 GLY A N 1
ATOM 570 C CA . GLY A 1 71 ? 6.406 -4.865 -14.846 1.00 96.62 71 GLY A CA 1
ATOM 571 C C . GLY A 1 71 ? 7.715 -4.071 -14.827 1.00 96.62 71 GLY A C 1
ATOM 572 O O . GLY A 1 71 ? 8.556 -4.239 -15.714 1.00 96.62 71 GLY A O 1
ATOM 573 N N . ALA A 1 72 ? 7.938 -3.273 -13.782 1.00 96.00 72 ALA A N 1
ATOM 574 C CA . ALA A 1 72 ? 9.160 -2.493 -13.610 1.00 96.00 72 ALA A CA 1
ATOM 575 C C . ALA A 1 72 ? 10.413 -3.384 -13.493 1.00 96.00 72 ALA A C 1
ATOM 577 O O . ALA A 1 72 ? 11.413 -3.141 -14.174 1.00 96.00 72 ALA A O 1
ATOM 578 N N . LYS A 1 73 ? 10.353 -4.477 -12.719 1.00 94.94 73 LYS A N 1
ATOM 579 C CA . LYS A 1 73 ? 11.454 -5.457 -12.618 1.00 94.94 73 LYS A CA 1
ATOM 580 C C . LYS A 1 73 ? 11.780 -6.112 -13.960 1.00 94.94 73 LYS A C 1
ATOM 582 O O . LYS A 1 73 ? 12.952 -6.322 -14.280 1.00 94.94 73 LYS A O 1
ATOM 587 N N . ASN A 1 74 ? 10.766 -6.413 -14.770 1.00 94.75 74 ASN A N 1
ATOM 588 C CA . ASN A 1 74 ? 10.973 -6.955 -16.111 1.00 94.75 74 ASN A CA 1
ATOM 589 C C . ASN A 1 74 ? 11.698 -5.967 -17.031 1.00 94.75 74 ASN A C 1
ATOM 591 O O . ASN A 1 74 ? 12.615 -6.376 -17.746 1.00 94.75 74 ASN A O 1
ATOM 595 N N . VAL A 1 75 ? 11.350 -4.678 -16.969 1.00 93.19 75 VAL A N 1
ATOM 596 C CA . VAL A 1 75 ? 12.059 -3.617 -17.702 1.00 93.19 75 VAL A CA 1
ATOM 597 C C . VAL A 1 75 ? 13.518 -3.524 -17.252 1.00 93.19 75 VAL A C 1
ATOM 599 O O . VAL A 1 75 ? 14.410 -3.534 -18.099 1.00 93.19 75 VAL A O 1
ATOM 602 N N . LEU A 1 76 ? 13.786 -3.522 -15.941 1.00 91.62 76 LEU A N 1
ATOM 603 C CA . LEU A 1 76 ? 15.152 -3.495 -15.401 1.00 91.62 76 LEU A CA 1
ATOM 604 C C . LEU A 1 76 ? 15.993 -4.678 -15.898 1.00 91.62 76 LEU A C 1
ATOM 606 O O . LEU A 1 76 ? 17.137 -4.497 -16.313 1.00 91.62 76 LEU A O 1
ATOM 610 N N . ARG A 1 77 ? 15.419 -5.886 -15.920 1.00 91.50 77 ARG A N 1
ATOM 611 C CA . ARG A 1 77 ? 16.087 -7.093 -16.430 1.00 91.50 77 ARG A CA 1
ATOM 612 C C . ARG A 1 77 ? 16.381 -7.004 -17.930 1.00 91.50 77 ARG A C 1
ATOM 614 O O . ARG A 1 77 ? 17.469 -7.394 -18.361 1.00 91.50 77 ARG A O 1
ATOM 621 N N . LEU A 1 78 ? 15.434 -6.493 -18.719 1.00 90.69 78 LEU A N 1
ATOM 622 C CA . LEU A 1 78 ? 15.580 -6.350 -20.169 1.00 90.69 78 LEU A CA 1
ATOM 623 C C . LEU A 1 78 ? 16.651 -5.310 -20.526 1.00 90.69 78 LEU A C 1
ATOM 625 O O . LEU A 1 78 ? 17.538 -5.587 -21.332 1.00 90.69 78 LEU A O 1
ATOM 629 N N . LEU A 1 79 ? 16.599 -4.140 -19.888 1.00 88.44 79 LEU A N 1
ATOM 630 C CA . LEU A 1 79 ? 17.530 -3.037 -20.130 1.00 88.44 79 LEU A CA 1
ATOM 631 C C . LEU A 1 79 ? 18.919 -3.287 -19.527 1.00 88.44 79 LEU A C 1
ATOM 633 O O . LEU A 1 79 ? 19.914 -2.838 -20.089 1.00 88.44 79 LEU A O 1
ATOM 637 N N . GLY A 1 80 ? 19.014 -4.030 -18.421 1.00 80.00 80 GLY A N 1
ATOM 638 C CA . GLY A 1 80 ? 20.292 -4.422 -17.818 1.00 80.00 80 GLY A CA 1
ATOM 639 C C . GLY A 1 80 ? 21.077 -5.456 -18.634 1.00 80.00 80 GLY A C 1
ATOM 640 O O . GLY A 1 80 ? 22.292 -5.551 -18.483 1.00 80.00 80 GLY A O 1
ATOM 641 N N . SER A 1 81 ? 20.404 -6.201 -19.518 1.00 78.25 81 SER A N 1
ATOM 642 C CA . SER A 1 81 ? 21.013 -7.247 -20.358 1.00 78.25 81 SER A CA 1
ATOM 643 C C . SER A 1 81 ? 21.327 -6.783 -21.793 1.00 78.25 81 SER A C 1
ATOM 645 O O . SER A 1 81 ? 21.945 -7.522 -22.560 1.00 78.25 81 SER A O 1
ATOM 647 N N . GLY A 1 82 ? 20.869 -5.590 -22.194 1.00 71.88 82 GLY A N 1
ATOM 648 C CA . GLY A 1 82 ? 20.975 -5.072 -23.563 1.00 71.88 82 GLY A CA 1
ATOM 649 C C . GLY A 1 82 ? 22.215 -4.204 -23.818 1.00 71.88 82 GLY A C 1
ATOM 650 O O . GLY A 1 82 ? 22.716 -3.531 -22.927 1.00 71.88 82 GLY A O 1
ATOM 651 N N . LYS A 1 83 ? 22.691 -4.162 -25.076 1.00 65.25 83 LYS A N 1
ATOM 652 C CA . LYS A 1 83 ? 23.827 -3.314 -25.515 1.00 65.25 83 LYS A CA 1
ATOM 653 C C . LYS A 1 83 ? 23.517 -1.805 -25.561 1.00 65.25 83 LYS A C 1
ATOM 655 O O . LYS A 1 83 ? 24.445 -1.005 -25.641 1.00 65.25 83 LYS A O 1
ATOM 660 N N . LEU A 1 84 ? 22.239 -1.414 -25.543 1.00 62.53 84 LEU A N 1
ATOM 661 C CA . LEU A 1 84 ? 21.786 -0.020 -25.491 1.00 62.53 84 LEU A CA 1
ATOM 662 C C . LEU A 1 84 ? 21.300 0.291 -24.071 1.00 62.53 84 LEU A C 1
ATOM 664 O O . LEU A 1 84 ? 20.229 -0.151 -23.665 1.00 62.53 84 LEU A O 1
ATOM 668 N N . HIS A 1 85 ? 22.094 1.054 -23.320 1.00 71.88 85 HIS A N 1
ATOM 669 C CA . HIS A 1 85 ? 21.731 1.501 -21.978 1.00 71.88 85 HIS A CA 1
ATOM 670 C C . HIS A 1 85 ? 20.849 2.750 -22.050 1.00 71.88 85 HIS A C 1
ATOM 672 O O . HIS A 1 85 ? 21.356 3.875 -22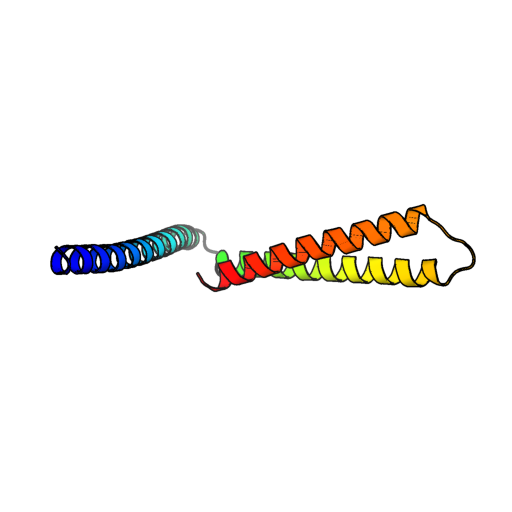.022 1.00 71.88 85 HIS A O 1
ATOM 678 N N . ASP A 1 86 ? 19.530 2.567 -22.096 1.00 86.19 86 ASP A N 1
ATOM 679 C CA . ASP A 1 86 ? 18.606 3.660 -21.792 1.00 86.19 86 ASP A CA 1
ATOM 680 C C . ASP A 1 86 ? 18.622 3.929 -20.279 1.00 86.19 86 ASP A C 1
ATOM 682 O O . ASP A 1 86 ? 17.869 3.354 -19.488 1.00 86.19 86 ASP A O 1
ATOM 686 N N . LYS A 1 87 ? 19.558 4.788 -19.862 1.00 88.44 87 LYS A N 1
ATOM 687 C CA . LYS A 1 87 ? 19.761 5.150 -18.453 1.00 88.44 87 LYS A CA 1
ATOM 688 C C . LYS A 1 87 ? 18.533 5.824 -17.839 1.00 88.44 87 LYS A C 1
ATOM 690 O O . LYS A 1 87 ? 18.325 5.695 -16.635 1.00 88.44 87 LYS A O 1
ATOM 695 N N . LYS A 1 88 ? 17.733 6.532 -18.643 1.00 90.00 88 LYS A N 1
ATOM 696 C CA . LYS A 1 88 ? 16.528 7.211 -18.164 1.00 90.00 88 LYS A CA 1
ATOM 697 C C . LYS A 1 88 ? 15.446 6.184 -17.849 1.00 90.00 88 LYS A C 1
ATOM 699 O O . LYS A 1 88 ? 14.942 6.176 -16.730 1.00 90.00 88 LYS A O 1
ATOM 704 N N . ALA A 1 89 ? 15.182 5.265 -18.776 1.00 89.94 89 ALA A N 1
ATOM 705 C CA . ALA A 1 89 ? 14.220 4.188 -18.559 1.00 89.94 89 ALA A CA 1
ATOM 706 C C . ALA A 1 89 ? 14.615 3.273 -17.382 1.00 89.94 89 ALA A C 1
ATOM 708 O O . ALA A 1 89 ? 13.754 2.853 -16.613 1.00 89.94 89 ALA A O 1
ATOM 709 N N . LEU A 1 90 ? 15.915 3.012 -17.185 1.00 90.69 90 LEU A N 1
ATOM 710 C CA . LEU A 1 90 ? 16.414 2.291 -16.005 1.00 90.69 90 LEU A CA 1
ATOM 711 C C . LEU A 1 90 ? 16.113 3.032 -14.695 1.00 90.69 90 LEU A C 1
ATOM 713 O O . LEU A 1 90 ? 15.637 2.418 -13.741 1.00 90.69 90 LEU A O 1
ATOM 717 N N . SER A 1 91 ? 16.377 4.340 -14.645 1.00 91.75 91 SER A N 1
ATOM 718 C CA . SER A 1 91 ? 16.104 5.156 -13.457 1.00 91.75 91 SER A CA 1
ATOM 719 C C . SER A 1 91 ? 14.609 5.214 -13.141 1.00 91.75 91 SER A C 1
ATOM 721 O O . SER A 1 91 ? 14.227 5.078 -11.982 1.00 91.75 91 SER A O 1
ATOM 723 N N . GLU A 1 92 ? 13.765 5.388 -14.159 1.00 93.88 92 GLU A N 1
ATOM 724 C CA . GLU A 1 92 ? 12.308 5.414 -13.999 1.00 93.88 92 GLU A CA 1
ATOM 725 C C . GLU A 1 92 ? 11.780 4.060 -13.513 1.00 93.88 92 GLU A C 1
ATOM 727 O O . GLU A 1 92 ? 11.026 4.008 -12.544 1.00 93.88 92 GLU A O 1
ATOM 732 N N . ALA A 1 93 ? 12.226 2.950 -14.109 1.00 93.38 93 ALA A N 1
ATOM 733 C CA . ALA A 1 93 ? 11.824 1.614 -13.675 1.00 93.38 93 ALA A CA 1
ATOM 734 C C . ALA A 1 93 ? 12.280 1.300 -12.236 1.00 93.38 93 ALA A C 1
ATOM 736 O O . ALA A 1 93 ? 11.532 0.685 -11.476 1.00 93.38 93 ALA A O 1
ATOM 737 N N . CYS A 1 94 ? 13.469 1.759 -11.830 1.00 91.75 94 CYS A N 1
ATOM 738 C CA . CYS A 1 94 ? 13.942 1.636 -10.448 1.00 91.75 94 CYS A CA 1
ATOM 739 C C . CYS A 1 94 ? 13.018 2.386 -9.480 1.00 91.75 94 CYS A C 1
ATOM 741 O O . CYS A 1 94 ? 12.520 1.806 -8.515 1.00 91.75 94 CYS A O 1
ATOM 743 N N . GLN A 1 95 ? 12.715 3.647 -9.792 1.00 93.31 95 GLN A N 1
ATOM 744 C CA . GLN A 1 95 ? 11.863 4.489 -8.960 1.00 93.31 95 GLN A CA 1
ATOM 745 C C . GLN A 1 95 ? 10.429 3.950 -8.864 1.00 93.31 95 GLN A C 1
ATOM 747 O O . GLN A 1 95 ? 9.853 3.925 -7.779 1.00 93.31 95 GLN A O 1
ATOM 752 N N . VAL A 1 96 ? 9.857 3.463 -9.972 1.00 93.44 96 VAL A N 1
ATOM 753 C CA . VAL A 1 96 ? 8.534 2.818 -9.972 1.00 93.44 96 VAL A CA 1
ATOM 754 C C . VAL A 1 96 ? 8.540 1.578 -9.081 1.00 93.44 96 VAL A C 1
ATOM 756 O O . VAL A 1 96 ? 7.645 1.421 -8.255 1.00 93.44 96 VAL A O 1
ATOM 759 N N . SER A 1 97 ? 9.563 0.723 -9.183 1.00 91.19 97 SER A N 1
ATOM 760 C CA . SER A 1 97 ? 9.666 -0.480 -8.349 1.00 91.19 97 SER A CA 1
ATOM 761 C C . SER A 1 97 ? 9.716 -0.152 -6.849 1.00 91.19 97 SER A C 1
ATOM 763 O O . SER A 1 97 ? 9.051 -0.817 -6.048 1.00 91.19 97 SER A O 1
ATOM 765 N N . GLU A 1 98 ? 10.476 0.873 -6.456 1.00 91.00 98 GLU A N 1
ATOM 766 C CA . GLU A 1 98 ? 10.566 1.338 -5.065 1.00 91.00 98 GLU A CA 1
ATOM 767 C C . GLU A 1 98 ? 9.234 1.919 -4.570 1.00 91.00 98 GLU A C 1
ATOM 769 O O . GLU A 1 98 ? 8.743 1.545 -3.503 1.00 91.00 98 GLU A O 1
ATOM 774 N N . MET A 1 99 ? 8.600 2.774 -5.375 1.00 89.81 99 MET A N 1
ATOM 775 C CA . MET A 1 99 ? 7.314 3.392 -5.044 1.00 89.81 99 MET A CA 1
ATOM 776 C C . MET A 1 99 ? 6.195 2.358 -4.887 1.00 89.81 99 MET A C 1
ATOM 778 O O . MET A 1 99 ? 5.451 2.411 -3.904 1.00 89.81 99 MET A O 1
ATOM 782 N N . CYS A 1 100 ? 6.090 1.391 -5.805 1.00 91.44 100 CYS A N 1
ATOM 783 C CA . CYS A 1 100 ? 5.118 0.301 -5.696 1.00 91.44 100 CYS A CA 1
ATOM 784 C C . CYS A 1 100 ? 5.349 -0.526 -4.426 1.00 91.44 100 CYS A C 1
ATOM 786 O O . CYS A 1 100 ? 4.388 -0.934 -3.784 1.00 91.44 100 CYS A O 1
ATOM 788 N N . SER A 1 101 ? 6.605 -0.729 -4.013 1.00 90.81 101 SER A N 1
ATOM 789 C CA . SER A 1 101 ? 6.927 -1.468 -2.782 1.00 90.81 101 SER A CA 1
ATOM 790 C C . SER A 1 101 ? 6.379 -0.774 -1.531 1.00 90.81 101 SER A C 1
ATOM 792 O O . SER A 1 101 ? 5.773 -1.429 -0.683 1.00 90.81 101 SER A O 1
ATOM 794 N N . LEU A 1 102 ? 6.512 0.555 -1.442 1.00 92.12 102 LEU A N 1
ATOM 795 C CA . LEU A 1 102 ? 5.943 1.344 -0.342 1.00 92.12 102 LEU A CA 1
ATOM 796 C C . LEU A 1 102 ? 4.408 1.329 -0.353 1.00 92.12 102 LEU A C 1
ATOM 798 O O . LEU A 1 102 ? 3.784 1.180 0.697 1.00 92.12 102 LEU A O 1
ATOM 802 N N . ARG A 1 103 ? 3.791 1.455 -1.534 1.00 88.75 103 ARG A N 1
ATOM 803 C CA . ARG A 1 103 ? 2.326 1.417 -1.673 1.00 88.75 103 AR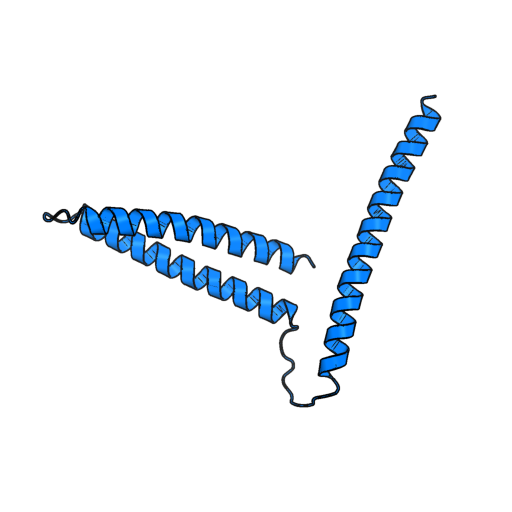G A CA 1
ATOM 804 C C . ARG A 1 103 ? 1.750 0.052 -1.321 1.00 88.75 103 ARG A C 1
ATOM 806 O O . ARG A 1 103 ? 0.770 -0.016 -0.589 1.00 88.75 103 ARG A O 1
ATOM 813 N N . MET A 1 104 ? 2.376 -1.028 -1.783 1.00 92.62 104 MET A N 1
ATOM 814 C CA . MET A 1 104 ? 1.996 -2.392 -1.411 1.00 92.62 104 MET A CA 1
ATOM 815 C C . MET A 1 104 ? 2.095 -2.611 0.098 1.00 92.62 104 MET A C 1
ATOM 817 O O . MET A 1 104 ? 1.179 -3.185 0.677 1.00 92.62 104 MET A O 1
ATOM 821 N N . TRP A 1 105 ? 3.168 -2.132 0.738 1.00 92.25 105 TRP A N 1
ATOM 822 C CA . TRP A 1 105 ? 3.307 -2.210 2.192 1.00 92.25 105 TRP A CA 1
ATOM 823 C C . TRP A 1 105 ? 2.161 -1.486 2.906 1.00 92.25 105 TRP A C 1
ATOM 825 O O . TRP A 1 105 ? 1.522 -2.064 3.780 1.00 92.25 105 TRP A O 1
ATOM 835 N N . TYR A 1 106 ? 1.841 -0.263 2.473 1.00 89.12 106 TYR A N 1
ATOM 836 C CA . TYR A 1 106 ? 0.710 0.491 3.009 1.00 89.12 106 TYR A CA 1
ATOM 837 C C . TYR A 1 106 ? -0.618 -0.258 2.837 1.00 89.12 106 TYR A C 1
ATOM 839 O O . TYR A 1 106 ? -1.359 -0.414 3.803 1.00 89.12 106 TYR A O 1
ATOM 847 N N . PHE A 1 107 ? -0.917 -0.762 1.635 1.00 84.94 107 PHE A N 1
ATOM 848 C CA . PHE A 1 107 ? -2.162 -1.493 1.391 1.00 84.94 107 PHE A CA 1
ATOM 849 C C . PHE A 1 107 ? -2.262 -2.767 2.232 1.00 84.94 107 PHE A C 1
ATOM 851 O O . PHE A 1 107 ? -3.329 -3.048 2.770 1.00 84.94 107 PHE A O 1
ATOM 858 N N . GLN A 1 108 ? -1.161 -3.502 2.397 1.00 86.38 108 GLN A N 1
ATOM 859 C CA . GLN A 1 108 ? -1.114 -4.691 3.245 1.00 86.38 108 GLN A CA 1
ATOM 860 C C . GLN A 1 108 ? -1.405 -4.348 4.715 1.00 86.38 108 GLN A C 1
ATOM 862 O O . GLN A 1 108 ? -2.233 -5.008 5.341 1.00 86.38 108 GLN A O 1
ATOM 867 N N . GLU A 1 109 ? -0.769 -3.300 5.244 1.00 87.56 109 GLU A N 1
ATOM 868 C CA . GLU A 1 109 ? -0.950 -2.851 6.629 1.00 87.56 109 GLU A CA 1
ATOM 869 C C . GLU A 1 109 ? -2.397 -2.404 6.887 1.00 87.56 109 GLU A C 1
ATOM 871 O O . GLU A 1 109 ? -3.017 -2.815 7.867 1.00 87.56 109 GLU A O 1
ATOM 876 N N . VAL A 1 110 ? -2.977 -1.605 5.983 1.00 78.81 110 VAL A N 1
ATOM 877 C CA . VAL A 1 110 ? -4.362 -1.130 6.132 1.00 78.81 110 VAL A CA 1
ATOM 878 C C . VAL A 1 110 ? -5.356 -2.289 6.053 1.00 78.81 110 VAL A C 1
ATOM 880 O O . VAL A 1 110 ? -6.253 -2.361 6.890 1.00 78.81 110 VAL A O 1
ATOM 883 N N . VAL A 1 111 ? -5.178 -3.234 5.123 1.00 85.88 111 VAL A N 1
ATOM 884 C CA . VAL A 1 111 ? -6.025 -4.439 5.050 1.00 85.88 111 VAL A CA 1
ATOM 885 C C . VAL A 1 111 ? -5.952 -5.240 6.347 1.00 85.88 111 VAL A C 1
ATOM 887 O O . VAL A 1 111 ? -6.976 -5.733 6.820 1.00 85.88 111 VAL A O 1
ATOM 890 N N . GLU A 1 112 ? -4.765 -5.380 6.936 1.00 82.38 112 GLU A N 1
ATOM 891 C CA . GLU A 1 112 ? -4.589 -6.119 8.184 1.00 82.38 112 GLU A CA 1
ATOM 892 C C . GLU A 1 112 ? -5.262 -5.417 9.375 1.00 82.38 112 GLU A C 1
ATOM 894 O O . GLU A 1 112 ? -5.854 -6.086 10.225 1.00 82.38 112 GLU A O 1
ATOM 899 N N . LEU A 1 113 ? -5.207 -4.085 9.433 1.00 78.69 113 LEU A N 1
ATOM 900 C CA . LEU A 1 113 ? -5.893 -3.293 10.455 1.00 78.69 113 LEU A CA 1
ATOM 901 C C . LEU A 1 113 ? -7.419 -3.352 10.300 1.00 78.69 113 LEU A C 1
ATOM 903 O O . LEU A 1 113 ? -8.119 -3.542 11.294 1.00 78.69 113 LEU A O 1
ATOM 907 N N . GLU A 1 114 ? -7.932 -3.229 9.073 1.00 76.62 114 GLU A N 1
ATOM 908 C CA . GLU A 1 114 ? -9.371 -3.276 8.782 1.00 76.62 114 GLU A CA 1
ATOM 909 C C . GLU A 1 114 ? -9.970 -4.672 8.972 1.00 76.62 114 GLU A C 1
ATOM 911 O O . GLU A 1 114 ? -11.095 -4.795 9.442 1.00 76.62 114 GLU A O 1
ATOM 916 N N . SER A 1 115 ? -9.200 -5.733 8.722 1.00 74.69 115 SER A N 1
ATOM 917 C CA . SER A 1 115 ? -9.652 -7.115 8.952 1.00 74.69 115 SER A CA 1
ATOM 918 C C . SER A 1 115 ? -9.755 -7.495 10.441 1.00 74.69 115 SER A C 1
ATOM 920 O O . SER A 1 115 ? -10.256 -8.571 10.759 1.00 74.69 115 SER A O 1
ATOM 922 N N . LYS A 1 116 ? -9.236 -6.663 11.357 1.00 75.31 116 LYS A N 1
ATOM 923 C CA . LYS A 1 116 ? -9.265 -6.880 12.820 1.00 75.31 116 LYS A CA 1
ATOM 924 C C . LYS A 1 116 ? -10.397 -6.113 13.528 1.00 75.31 116 LYS A C 1
ATOM 926 O O . LYS A 1 116 ? -10.495 -6.205 14.754 1.00 75.31 116 LYS A O 1
ATOM 931 N N . LEU A 1 117 ? -11.186 -5.329 12.789 1.00 59.91 117 LEU A N 1
ATOM 932 C CA . LEU A 1 117 ? -12.348 -4.566 13.270 1.00 59.91 117 LEU A CA 1
ATOM 933 C C . LEU A 1 117 ? -13.609 -5.436 13.335 1.00 59.91 117 LEU A C 1
ATOM 935 O O . LEU A 1 117 ? -14.378 -5.233 14.307 1.00 59.91 117 LEU A O 1
#

Radius of gyration: 24.38 Å; chains: 1; bounding box: 59×17×75 Å

pLDDT: mean 80.16, std 15.19, range [41.0, 98.06]

Organism: Scyliorhinus torazame (NCBI:txid75743)